Protein AF-C5LAL0-F1 (afdb_monomer_lite)

Secondary structure (DSSP, 8-state):
--TT-TT------HHHHHHH-THHHHHHHHHHHS-SSHHHHHHHHH----SSS--S-TTS----PPPPPPPP----S--------TTSHHHHHHHHHHHHHHHHHHHHHHHHHHHHHHHHHHHHHHHTT--

Structure (mmCIF, N/CA/C/O backbone):
data_AF-C5LAL0-F1
#
_entry.id   AF-C5LAL0-F1
#
loop_
_atom_site.group_PDB
_atom_site.id
_atom_site.type_symbol
_atom_site.label_atom_id
_atom_site.label_alt_id
_atom_site.label_comp_id
_atom_site.label_asym_id
_atom_site.label_entity_id
_atom_site.label_seq_id
_atom_site.pdbx_PDB_ins_code
_atom_site.Cartn_x
_atom_site.Cartn_y
_atom_site.Cartn_z
_atom_site.occupancy
_atom_site.B_iso_or_equiv
_atom_site.auth_seq_id
_atom_site.auth_comp_id
_atom_site.auth_asym_id
_atom_site.auth_atom_id
_atom_site.pdbx_PDB_model_num
ATOM 1 N N . MET A 1 1 ? 4.812 11.790 13.838 1.00 51.34 1 MET A N 1
ATOM 2 C CA . MET A 1 1 ? 5.622 13.010 13.688 1.00 51.34 1 MET A CA 1
ATOM 3 C C . MET A 1 1 ? 5.534 13.708 15.016 1.00 51.34 1 MET A C 1
ATOM 5 O O . MET A 1 1 ? 4.428 14.052 15.413 1.00 51.34 1 MET A O 1
ATOM 9 N N . ARG A 1 2 ? 6.641 13.735 15.757 1.00 48.44 2 ARG A N 1
ATOM 10 C CA . ARG A 1 2 ? 6.711 14.529 16.982 1.00 48.44 2 ARG A CA 1
ATOM 11 C C . ARG A 1 2 ? 6.606 15.995 16.562 1.00 48.44 2 ARG A C 1
ATOM 13 O O . ARG A 1 2 ? 7.101 16.338 15.492 1.00 48.44 2 ARG A O 1
ATOM 20 N N . ALA A 1 3 ? 5.906 16.808 17.342 1.00 56.50 3 ALA A N 1
ATOM 21 C CA . ALA A 1 3 ? 5.796 18.239 17.072 1.00 56.50 3 ALA A CA 1
ATOM 22 C C . ALA A 1 3 ? 7.159 18.954 17.201 1.00 56.50 3 ALA A C 1
ATOM 24 O O . ALA A 1 3 ? 7.311 20.067 16.717 1.00 56.50 3 ALA A O 1
ATOM 25 N N . ASP A 1 4 ? 8.150 18.270 17.782 1.00 73.50 4 ASP A N 1
ATOM 26 C CA . ASP A 1 4 ? 9.368 18.865 18.332 1.00 73.50 4 ASP A CA 1
ATOM 27 C C . ASP A 1 4 ? 10.642 18.583 17.508 1.00 73.50 4 ASP A C 1
ATOM 29 O O . ASP A 1 4 ? 11.747 18.667 18.037 1.00 73.50 4 ASP A O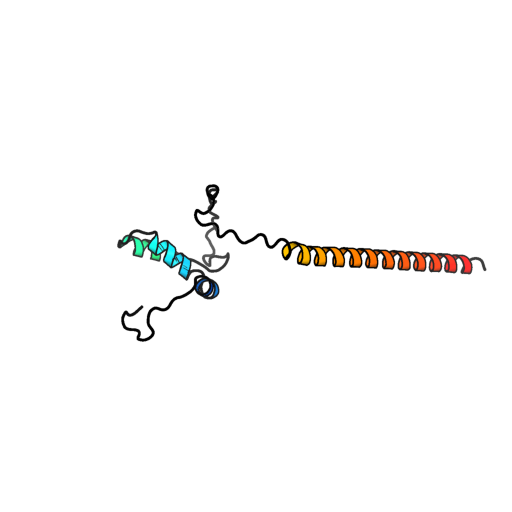 1
ATOM 33 N N . ASP A 1 5 ? 10.527 18.204 16.227 1.00 75.88 5 ASP A N 1
ATOM 34 C CA . ASP A 1 5 ? 11.711 18.003 15.374 1.00 75.88 5 ASP A CA 1
ATOM 35 C C . ASP A 1 5 ? 12.248 19.364 14.870 1.00 75.88 5 ASP A C 1
ATOM 37 O O . ASP A 1 5 ? 11.533 20.063 14.141 1.00 75.88 5 ASP A O 1
ATOM 41 N N . PRO A 1 6 ? 13.506 19.750 15.179 1.00 84.06 6 PRO A N 1
ATOM 42 C CA . PRO A 1 6 ? 14.054 21.071 14.836 1.00 84.06 6 PRO A CA 1
ATOM 43 C C . PRO A 1 6 ? 14.228 21.287 13.323 1.00 84.06 6 PRO A C 1
ATOM 45 O O . PRO A 1 6 ? 14.410 22.410 12.865 1.00 84.06 6 PRO A O 1
ATOM 48 N N . LEU A 1 7 ? 14.161 20.210 12.537 1.00 80.50 7 LEU A N 1
ATOM 49 C CA . LEU A 1 7 ? 14.301 20.199 11.078 1.00 80.50 7 LEU A CA 1
ATOM 50 C C . LEU A 1 7 ? 13.016 20.619 10.336 1.00 80.50 7 LEU A C 1
ATOM 52 O O . LEU A 1 7 ? 13.036 20.773 9.114 1.00 80.50 7 LEU A O 1
ATOM 56 N N . GLY A 1 8 ? 11.902 20.806 11.051 1.00 83.44 8 GLY A N 1
ATOM 57 C CA . GLY A 1 8 ? 10.648 21.301 10.487 1.00 83.44 8 GLY A CA 1
ATOM 58 C C . GLY A 1 8 ? 9.824 20.261 9.716 1.00 83.44 8 GLY A C 1
ATOM 59 O O . GLY A 1 8 ? 10.018 19.046 9.807 1.00 83.44 8 GLY A O 1
ATOM 60 N N . ALA A 1 9 ? 8.827 20.745 8.969 1.00 81.75 9 ALA A N 1
ATOM 61 C CA . ALA A 1 9 ? 7.842 19.896 8.305 1.00 81.75 9 ALA A CA 1
ATOM 62 C C . ALA A 1 9 ? 8.448 19.120 7.122 1.00 81.75 9 ALA A C 1
ATOM 64 O O . ALA A 1 9 ? 8.737 19.673 6.061 1.00 81.75 9 ALA A O 1
ATOM 65 N N . LYS A 1 10 ? 8.582 17.798 7.274 1.00 86.69 10 LYS A N 1
ATOM 66 C CA . LYS A 1 10 ? 9.078 16.919 6.208 1.00 86.69 10 LYS A CA 1
ATOM 67 C C . LYS A 1 10 ? 8.044 16.763 5.088 1.00 86.69 10 LYS A C 1
ATOM 69 O O . LYS A 1 10 ? 7.067 16.025 5.232 1.00 86.69 10 LYS A O 1
ATOM 74 N N . ILE A 1 11 ? 8.298 17.401 3.947 1.00 89.44 11 ILE A N 1
ATOM 75 C CA . ILE A 1 11 ? 7.491 17.247 2.730 1.00 89.44 11 ILE A CA 1
ATOM 76 C C . ILE A 1 11 ? 7.956 15.992 1.987 1.00 89.44 11 ILE A C 1
ATOM 78 O O . ILE A 1 11 ? 9.067 15.938 1.463 1.00 89.44 11 ILE A O 1
ATOM 82 N N . VAL A 1 12 ? 7.103 14.967 1.933 1.00 90.50 12 VAL A N 1
ATOM 83 C CA . VAL A 1 12 ? 7.384 13.730 1.193 1.00 90.50 12 VAL 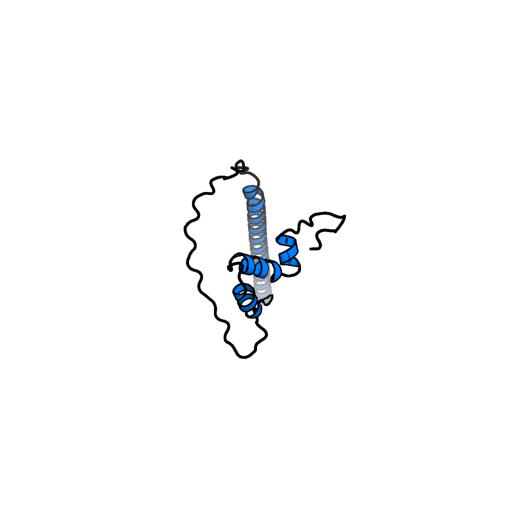A CA 1
ATOM 84 C C . VAL A 1 12 ? 6.513 13.678 -0.055 1.00 90.50 12 VAL A C 1
ATOM 86 O O . VAL A 1 12 ? 5.288 13.738 0.027 1.00 90.50 12 VAL A O 1
ATOM 89 N N . THR A 1 13 ? 7.142 13.555 -1.224 1.00 94.06 13 THR A N 1
ATOM 90 C CA . THR A 1 13 ? 6.418 13.481 -2.497 1.00 94.06 13 THR A CA 1
ATOM 91 C C . THR A 1 13 ? 5.766 12.113 -2.693 1.00 94.06 13 THR A C 1
ATOM 93 O O . THR A 1 13 ? 6.305 11.080 -2.284 1.00 94.06 13 THR A O 1
ATOM 96 N N . ALA A 1 14 ? 4.623 12.088 -3.387 1.00 91.25 14 ALA A N 1
ATOM 97 C CA . ALA A 1 14 ? 3.931 10.843 -3.726 1.00 91.25 14 ALA A CA 1
ATOM 98 C C . ALA A 1 14 ? 4.840 9.876 -4.503 1.00 91.25 14 ALA A C 1
ATOM 100 O O . ALA A 1 14 ? 4.861 8.685 -4.209 1.00 91.25 14 ALA A O 1
ATOM 101 N N . LYS A 1 15 ? 5.664 10.404 -5.422 1.00 94.50 15 LYS A N 1
ATOM 102 C CA . LYS A 1 15 ? 6.667 9.633 -6.171 1.00 94.50 15 LYS A CA 1
ATOM 103 C C . LYS A 1 15 ? 7.615 8.871 -5.242 1.00 94.50 15 LYS A C 1
ATOM 105 O O . LYS A 1 15 ? 7.852 7.687 -5.456 1.00 94.50 15 LYS A O 1
ATOM 110 N N . HIS A 1 16 ? 8.140 9.541 -4.217 1.00 95.00 16 HIS A N 1
ATOM 111 C CA . HIS A 1 16 ? 9.059 8.926 -3.262 1.00 95.00 16 HIS A CA 1
ATOM 112 C C . HIS A 1 16 ? 8.365 7.835 -2.434 1.00 95.00 16 HIS A C 1
ATOM 114 O O . HIS A 1 16 ? 8.885 6.727 -2.322 1.00 95.00 16 HIS A O 1
ATOM 120 N N . LEU A 1 17 ? 7.160 8.108 -1.918 1.00 93.50 17 LEU A N 1
ATOM 121 C CA . LEU A 1 17 ? 6.390 7.115 -1.158 1.00 93.50 17 LEU A CA 1
ATOM 122 C C . LEU A 1 17 ? 6.057 5.878 -1.996 1.00 93.50 17 LEU A C 1
ATOM 124 O O . LEU A 1 17 ? 6.259 4.762 -1.529 1.00 93.50 17 LEU A O 1
ATOM 128 N N . MET A 1 18 ? 5.588 6.071 -3.230 1.00 93.94 18 MET A N 1
ATOM 129 C CA . MET A 1 18 ? 5.234 4.970 -4.127 1.00 93.94 18 MET A CA 1
ATOM 130 C C . MET A 1 18 ? 6.436 4.104 -4.507 1.00 93.94 18 MET A C 1
ATOM 132 O O . MET A 1 18 ? 6.274 2.896 -4.644 1.00 93.94 18 MET A O 1
ATOM 136 N N . PHE A 1 19 ? 7.621 4.702 -4.660 1.00 93.94 19 PHE A N 1
ATOM 137 C CA . PHE A 1 19 ? 8.844 3.967 -4.982 1.00 93.94 19 PHE A CA 1
ATOM 138 C C . PHE A 1 19 ? 9.295 3.057 -3.833 1.00 93.94 19 PHE A C 1
ATOM 140 O O . PHE A 1 19 ? 9.646 1.906 -4.067 1.00 93.94 19 PHE A O 1
ATOM 147 N N . HIS A 1 20 ? 9.271 3.556 -2.594 1.00 93.00 20 HI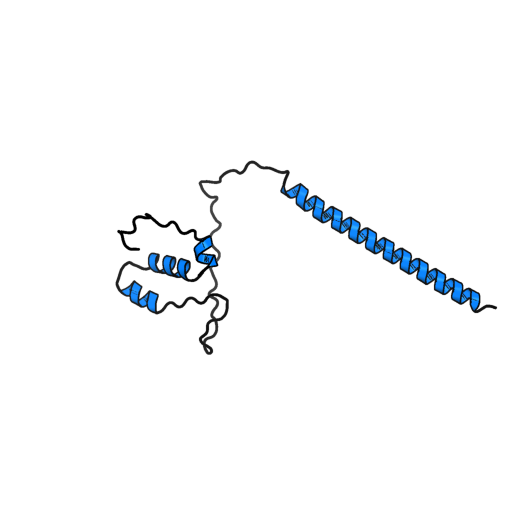S A N 1
ATOM 148 C CA . HIS A 1 20 ? 9.753 2.791 -1.440 1.00 93.00 20 HIS A CA 1
ATOM 149 C C . HIS A 1 20 ? 8.713 1.820 -0.878 1.00 93.00 20 HIS A C 1
ATOM 151 O O . HIS A 1 20 ? 9.039 0.680 -0.561 1.00 93.00 20 HIS A O 1
ATOM 157 N N . ASN A 1 21 ? 7.472 2.274 -0.702 1.00 92.94 21 ASN A N 1
ATOM 158 C CA . ASN A 1 21 ? 6.392 1.444 -0.185 1.00 92.94 21 ASN A CA 1
ATOM 159 C C . ASN A 1 21 ? 5.036 1.946 -0.717 1.00 92.94 21 ASN A C 1
ATOM 161 O O . ASN A 1 21 ? 4.428 2.845 -0.120 1.00 92.94 21 ASN A O 1
ATOM 165 N N . PRO A 1 22 ? 4.511 1.341 -1.797 1.00 91.88 22 PRO A N 1
ATOM 166 C CA . PRO A 1 22 ? 3.258 1.773 -2.411 1.00 91.88 22 PRO A CA 1
ATOM 167 C C . PRO A 1 22 ? 2.018 1.542 -1.532 1.00 91.88 22 PRO A C 1
ATOM 169 O O . PRO A 1 22 ? 0.976 2.146 -1.788 1.00 91.88 22 PRO A O 1
ATOM 172 N N . ALA A 1 23 ? 2.106 0.740 -0.465 1.00 93.44 23 ALA A N 1
ATOM 173 C CA . ALA A 1 23 ? 0.993 0.538 0.463 1.00 93.44 23 ALA A CA 1
ATOM 174 C C . ALA A 1 23 ? 0.762 1.745 1.392 1.00 93.44 23 ALA A C 1
ATOM 176 O O . ALA A 1 23 ? -0.364 1.975 1.837 1.00 93.44 23 ALA A O 1
ATOM 177 N N . LEU A 1 24 ? 1.797 2.546 1.678 1.00 93.06 24 LEU A N 1
ATOM 178 C CA . LEU A 1 24 ? 1.691 3.738 2.532 1.00 93.06 24 LEU A CA 1
ATOM 179 C C . LEU A 1 24 ? 0.691 4.787 2.018 1.00 93.06 24 LEU A C 1
ATOM 181 O O . LEU A 1 24 ? -0.193 5.167 2.794 1.00 93.06 24 LEU A O 1
ATOM 185 N N . PRO A 1 25 ? 0.791 5.278 0.765 1.00 94.44 25 PRO A N 1
ATOM 186 C CA . PRO A 1 25 ? -0.141 6.285 0.264 1.00 94.44 25 PRO A CA 1
ATOM 187 C C . PRO A 1 25 ? -1.585 5.770 0.254 1.00 94.44 25 PRO A C 1
ATOM 189 O O . PRO A 1 25 ? -2.489 6.499 0.650 1.00 94.44 25 PRO A O 1
ATOM 192 N N . LEU A 1 26 ? -1.802 4.498 -0.091 1.00 93.56 26 LEU A N 1
ATOM 193 C CA . LEU A 1 26 ? -3.133 3.885 -0.090 1.00 93.56 26 LEU A CA 1
ATOM 194 C C . LEU A 1 26 ? -3.738 3.811 1.319 1.00 93.56 26 LEU A C 1
ATOM 196 O O . LEU A 1 26 ? -4.873 4.243 1.528 1.00 93.56 26 LEU A O 1
ATOM 200 N N . ASN A 1 27 ? -2.964 3.349 2.305 1.00 94.31 27 ASN A N 1
ATOM 201 C CA . ASN A 1 27 ? -3.392 3.332 3.706 1.00 94.31 27 ASN A CA 1
ATOM 202 C C . ASN A 1 27 ? -3.728 4.736 4.225 1.00 94.31 27 ASN A C 1
ATOM 204 O O . ASN A 1 27 ? -4.705 4.916 4.956 1.00 94.31 27 ASN A O 1
ATOM 208 N N . LEU A 1 28 ? -2.936 5.746 3.848 1.00 93.38 28 LEU A N 1
ATOM 209 C CA . LEU A 1 28 ? -3.188 7.131 4.238 1.00 93.38 28 LEU A CA 1
ATOM 210 C C . LEU A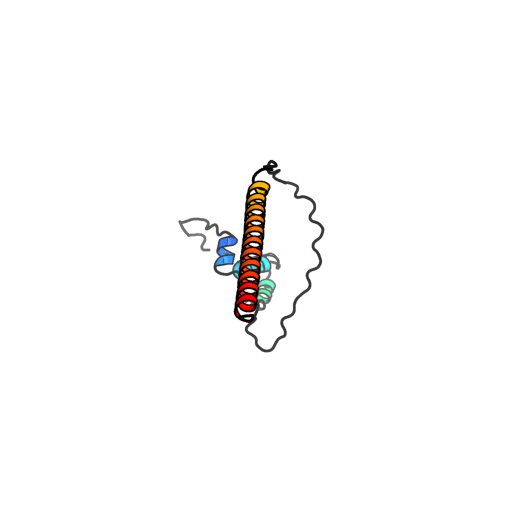 1 28 ? -4.502 7.654 3.646 1.00 93.38 28 LEU A C 1
ATOM 212 O O . LEU A 1 28 ? -5.291 8.245 4.386 1.00 93.38 28 LEU A O 1
ATOM 216 N N . CYS A 1 29 ? -4.743 7.417 2.354 1.00 94.56 29 CYS A N 1
ATOM 217 C CA . CYS A 1 29 ? -5.973 7.812 1.669 1.00 94.56 29 CYS A CA 1
ATOM 218 C C . CYS A 1 29 ? -7.203 7.158 2.305 1.00 94.56 29 CYS A C 1
ATOM 220 O O . CYS A 1 29 ? -8.126 7.866 2.704 1.00 94.56 29 CYS A O 1
ATOM 222 N N . ILE A 1 30 ? -7.192 5.834 2.490 1.00 95.19 30 ILE A N 1
ATOM 223 C CA . ILE A 1 30 ? -8.332 5.101 3.066 1.00 95.19 30 ILE A CA 1
ATOM 224 C C . ILE A 1 30 ? -8.619 5.584 4.490 1.00 95.19 30 ILE A C 1
ATOM 226 O O . ILE A 1 30 ? -9.763 5.866 4.842 1.00 95.19 30 ILE A O 1
ATOM 230 N N . ARG A 1 31 ? -7.578 5.790 5.302 1.00 94.81 31 ARG A N 1
ATOM 231 C CA . ARG A 1 31 ? -7.731 6.324 6.662 1.00 94.81 31 ARG A CA 1
ATOM 232 C C . ARG A 1 31 ? -8.353 7.726 6.696 1.00 94.81 31 ARG A C 1
ATOM 234 O O . ARG A 1 31 ? -8.965 8.070 7.705 1.00 94.81 31 ARG A O 1
ATOM 241 N N . ARG A 1 32 ? -8.168 8.536 5.648 1.00 95.19 32 ARG A N 1
ATOM 242 C CA . ARG A 1 32 ? -8.765 9.878 5.511 1.00 95.19 32 ARG A CA 1
ATOM 243 C C . ARG A 1 32 ? -10.172 9.856 4.912 1.00 95.19 32 ARG A C 1
ATOM 245 O O . ARG A 1 32 ? -10.926 10.779 5.184 1.00 95.19 32 ARG A O 1
ATOM 252 N N . MET A 1 33 ? -10.518 8.827 4.142 1.00 95.62 33 MET A N 1
ATOM 253 C CA . MET A 1 33 ? -11.874 8.612 3.620 1.00 95.62 33 MET A CA 1
ATOM 254 C C . MET A 1 33 ? -12.827 8.046 4.682 1.00 95.62 33 MET A C 1
ATOM 256 O O . MET A 1 33 ? -14.031 8.264 4.608 1.00 95.62 33 MET A O 1
ATOM 260 N N . LEU A 1 34 ? -12.299 7.324 5.674 1.00 94.06 34 LEU A N 1
ATOM 261 C CA . LEU A 1 34 ? -13.086 6.801 6.789 1.00 94.06 34 LEU A CA 1
ATOM 262 C C . LEU A 1 34 ? -13.368 7.878 7.853 1.00 94.06 34 LEU A C 1
ATOM 264 O O . LEU A 1 34 ? -12.496 8.707 8.136 1.00 94.06 34 LEU A O 1
ATOM 268 N N . PRO A 1 35 ? -14.543 7.831 8.512 1.00 95.50 35 PRO A N 1
ATOM 269 C CA . PRO A 1 35 ? -14.903 8.780 9.560 1.00 95.50 35 PRO A CA 1
ATOM 270 C C . PRO A 1 35 ? -13.915 8.711 10.724 1.00 95.50 35 PRO A C 1
ATOM 272 O O . PRO A 1 35 ? -13.367 7.654 11.039 1.00 95.50 35 PRO A O 1
ATOM 275 N N . SER A 1 36 ? -13.686 9.833 11.405 1.00 94.31 36 SER A N 1
ATOM 276 C CA . SER A 1 36 ? -12.691 9.926 12.475 1.00 94.31 36 SER A CA 1
ATOM 277 C C . SER A 1 36 ? -13.146 9.359 13.820 1.00 94.31 36 SER A C 1
ATOM 279 O O . SER A 1 36 ? -12.960 9.988 14.855 1.00 94.31 36 SER A O 1
ATOM 281 N N . THR A 1 37 ? -13.715 8.157 13.804 1.00 96.00 37 THR A N 1
ATOM 282 C CA . THR A 1 37 ? -14.228 7.432 14.972 1.00 96.00 37 THR A CA 1
ATOM 283 C C . THR A 1 37 ? -13.374 6.196 15.277 1.00 96.00 37 THR A C 1
ATOM 285 O O . THR A 1 37 ? -12.420 5.882 14.560 1.00 96.00 37 THR A O 1
ATOM 288 N N . LEU A 1 38 ? -13.710 5.457 16.339 1.00 93.94 38 LEU A N 1
ATOM 289 C CA . LEU A 1 38 ? -13.036 4.197 16.692 1.00 93.94 38 LEU A CA 1
ATOM 290 C C . LEU A 1 38 ? -13.203 3.105 15.622 1.00 93.94 38 LEU A C 1
ATOM 292 O O . LEU A 1 38 ? -12.309 2.276 15.441 1.00 93.94 38 LEU A O 1
ATOM 296 N N . ILE A 1 39 ? -14.301 3.148 14.860 1.00 94.06 39 ILE A N 1
ATOM 297 C CA . ILE A 1 39 ? -14.584 2.218 13.756 1.00 94.06 39 ILE A CA 1
ATOM 298 C C . ILE A 1 39 ? -13.463 2.255 12.715 1.00 94.06 39 ILE A C 1
ATOM 300 O O . ILE A 1 39 ? -13.079 1.213 12.186 1.00 94.06 39 ILE A O 1
ATOM 304 N N . ARG A 1 40 ? -12.867 3.430 12.480 1.00 95.44 40 ARG A N 1
ATOM 305 C CA . ARG A 1 40 ? -11.719 3.583 11.582 1.00 95.44 40 ARG A CA 1
ATOM 306 C C . ARG A 1 40 ? -10.575 2.663 11.970 1.00 95.44 40 ARG A C 1
ATOM 308 O O . ARG A 1 40 ? -10.039 1.987 11.104 1.00 95.44 40 ARG A O 1
ATOM 315 N N . THR A 1 41 ? -10.222 2.598 13.253 1.00 94.12 41 THR A N 1
ATOM 316 C CA . THR A 1 41 ? -9.134 1.735 13.731 1.00 94.12 41 THR A CA 1
ATOM 317 C C . THR A 1 41 ? -9.446 0.270 13.440 1.00 94.12 41 THR A C 1
ATOM 319 O O . THR A 1 41 ? -8.596 -0.442 12.908 1.00 94.12 41 THR A O 1
ATOM 322 N N . VAL A 1 42 ? -10.681 -0.164 13.702 1.00 95.62 42 VAL A N 1
ATOM 323 C CA . VAL A 1 42 ? -11.128 -1.539 13.431 1.00 95.62 42 VAL A CA 1
ATOM 324 C C . VAL A 1 42 ? -11.081 -1.853 11.934 1.00 95.62 42 VAL A C 1
ATOM 326 O O . VAL A 1 42 ? -10.494 -2.858 11.544 1.00 95.62 42 VAL A O 1
ATOM 329 N N . MET A 1 43 ? -11.622 -0.977 11.084 1.00 95.69 43 MET A N 1
ATOM 330 C CA . MET A 1 43 ? -11.606 -1.150 9.627 1.00 95.69 43 MET A CA 1
ATOM 331 C C . MET A 1 43 ? -10.179 -1.162 9.070 1.00 95.69 43 MET A C 1
ATOM 333 O O . MET A 1 43 ? -9.843 -2.029 8.269 1.00 95.69 43 MET A O 1
ATOM 337 N N . THR A 1 44 ? -9.306 -0.267 9.544 1.00 94.31 44 THR A N 1
ATOM 338 C CA . THR A 1 44 ? -7.903 -0.232 9.099 1.00 94.31 44 THR A CA 1
ATOM 339 C C . THR A 1 44 ? -7.115 -1.475 9.503 1.00 94.31 44 THR A C 1
ATOM 341 O O . THR A 1 44 ? -6.241 -1.886 8.753 1.00 94.31 44 THR A O 1
ATOM 344 N N . ARG A 1 45 ? -7.436 -2.122 10.634 1.00 94.06 45 ARG A N 1
ATOM 345 C CA . ARG A 1 45 ? -6.796 -3.389 11.040 1.00 94.06 45 ARG A CA 1
ATOM 346 C C . ARG A 1 45 ? -7.204 -4.578 10.169 1.00 94.06 45 ARG A C 1
ATOM 348 O O . ARG A 1 45 ? -6.490 -5.571 10.142 1.00 94.06 45 ARG A O 1
ATOM 355 N N . ARG A 1 46 ? -8.346 -4.490 9.481 1.00 92.88 46 ARG A N 1
ATOM 356 C CA . ARG A 1 46 ? -8.840 -5.526 8.558 1.00 92.88 46 ARG A CA 1
ATOM 357 C C . ARG A 1 46 ? -8.340 -5.329 7.125 1.00 92.88 46 ARG A C 1
ATOM 359 O O . ARG A 1 46 ? -8.531 -6.211 6.295 1.00 92.88 46 ARG A O 1
ATOM 366 N N . LEU A 1 47 ? -7.733 -4.180 6.829 1.00 92.62 47 LEU A N 1
ATOM 367 C CA . LEU A 1 47 ? -7.203 -3.846 5.516 1.00 92.62 47 LEU A CA 1
ATOM 368 C C . LEU A 1 47 ? -5.759 -4.338 5.390 1.00 92.62 47 LEU A C 1
ATOM 370 O O . LEU A 1 47 ? -4.871 -3.871 6.101 1.00 92.62 47 LEU A O 1
ATOM 374 N N . PHE A 1 48 ? -5.521 -5.218 4.423 1.00 91.25 48 PHE A N 1
ATOM 375 C CA . PHE A 1 48 ? -4.184 -5.658 4.041 1.00 91.25 48 PHE A CA 1
ATOM 376 C C . PHE A 1 48 ? -3.903 -5.228 2.606 1.00 91.25 48 PHE A C 1
ATOM 378 O O . PHE A 1 48 ? -4.701 -5.479 1.705 1.00 91.25 48 PHE A O 1
ATOM 385 N N . ILE A 1 49 ? -2.767 -4.565 2.400 1.00 91.88 49 ILE A N 1
ATOM 386 C CA . ILE A 1 49 ? -2.314 -4.110 1.087 1.00 91.88 49 ILE A CA 1
ATOM 387 C C . ILE A 1 49 ? -0.971 -4.771 0.823 1.00 91.88 49 ILE A C 1
ATOM 389 O O . ILE A 1 49 ? -0.009 -4.536 1.556 1.00 91.88 49 ILE A O 1
ATOM 393 N N . TYR A 1 50 ? -0.914 -5.579 -0.228 1.00 89.25 50 TYR A N 1
ATOM 394 C CA . TYR A 1 50 ? 0.304 -6.251 -0.655 1.00 89.25 50 TYR A CA 1
ATOM 395 C C . TYR A 1 50 ? 0.878 -5.543 -1.884 1.00 89.25 50 TYR A C 1
ATOM 397 O O . TYR A 1 50 ? 0.117 -5.166 -2.778 1.00 89.25 50 TYR A O 1
ATOM 405 N N . PRO A 1 51 ? 2.201 -5.319 -1.943 1.00 86.25 51 PRO A N 1
ATOM 406 C CA . PRO A 1 51 ? 2.834 -4.872 -3.171 1.00 86.25 51 PRO A CA 1
ATOM 407 C C . PRO A 1 51 ? 2.818 -6.010 -4.200 1.00 86.25 51 PRO A C 1
ATOM 409 O O . PRO A 1 51 ? 3.145 -7.151 -3.883 1.00 86.25 51 PRO A O 1
ATOM 412 N N . GLY A 1 52 ? 2.475 -5.687 -5.446 1.00 85.06 52 GLY A N 1
ATOM 413 C CA . GLY A 1 52 ? 2.403 -6.662 -6.534 1.00 85.06 52 GLY A CA 1
ATOM 414 C C . GLY A 1 52 ? 1.019 -7.289 -6.705 1.00 85.06 52 GLY A C 1
ATOM 415 O O . GLY A 1 52 ? 0.029 -6.818 -6.153 1.00 85.06 52 GLY A O 1
ATOM 416 N N . ALA A 1 53 ? 0.949 -8.323 -7.544 1.00 82.56 53 ALA A N 1
ATOM 417 C CA . ALA A 1 53 ? -0.316 -8.928 -7.959 1.00 82.56 53 ALA A CA 1
ATOM 418 C C . ALA A 1 53 ? -0.779 -10.082 -7.057 1.00 82.56 53 ALA A C 1
ATOM 420 O O . ALA A 1 53 ? -1.956 -10.417 -7.078 1.00 82.56 53 ALA A O 1
ATOM 421 N N . ILE A 1 54 ? 0.117 -10.689 -6.276 1.00 82.75 54 ILE A N 1
ATOM 422 C CA . ILE A 1 54 ? -0.160 -11.922 -5.530 1.00 82.75 54 ILE A CA 1
ATOM 423 C C . ILE A 1 54 ? -0.333 -11.593 -4.048 1.00 82.75 54 ILE A C 1
ATOM 425 O O . ILE A 1 54 ? 0.539 -10.977 -3.435 1.00 82.75 54 ILE A O 1
ATOM 429 N N . HIS A 1 55 ? -1.446 -12.030 -3.459 1.00 84.06 55 HIS A N 1
ATOM 430 C CA . HIS A 1 55 ? -1.620 -12.016 -2.011 1.00 84.06 55 HIS A CA 1
ATOM 431 C C . HIS A 1 55 ? -1.086 -13.328 -1.393 1.00 84.06 55 HIS A C 1
ATOM 433 O O . HIS A 1 55 ? -1.250 -14.396 -1.981 1.00 84.06 55 HIS A O 1
ATOM 439 N N . PRO A 1 56 ? -0.476 -13.305 -0.196 1.00 82.12 56 PRO A N 1
ATOM 440 C CA . PRO A 1 56 ? 0.191 -14.475 0.389 1.00 82.12 56 PRO A CA 1
ATOM 441 C C . PRO A 1 56 ? -0.759 -15.514 1.004 1.00 82.12 56 PRO A C 1
ATOM 443 O O . PRO A 1 56 ? -0.311 -16.568 1.443 1.00 82.12 56 PRO A O 1
ATOM 446 N N . HIS A 1 57 ? -2.063 -15.241 1.076 1.00 80.00 57 HIS A N 1
ATOM 447 C CA . HIS A 1 57 ? -3.028 -16.217 1.572 1.00 80.00 57 HIS A CA 1
ATOM 448 C C . HIS A 1 57 ? -3.405 -17.189 0.446 1.00 80.00 57 HIS A C 1
ATOM 450 O O . HIS A 1 57 ? -4.078 -16.820 -0.511 1.00 80.00 57 HIS A O 1
ATOM 456 N N . TRP A 1 58 ? -2.935 -18.432 0.551 1.00 59.97 58 TRP A N 1
ATOM 457 C CA . TRP A 1 58 ? -2.896 -19.397 -0.556 1.00 59.97 58 TRP A CA 1
ATOM 458 C C . TRP A 1 58 ? -4.267 -19.981 -0.976 1.00 59.97 58 TRP A C 1
ATOM 460 O O . TRP A 1 58 ? -4.349 -20.744 -1.929 1.00 59.97 58 TRP A O 1
ATOM 470 N N . ASN A 1 59 ? -5.381 -19.610 -0.336 1.00 73.50 59 ASN A N 1
ATOM 471 C CA . ASN A 1 59 ? -6.659 -20.323 -0.503 1.00 73.50 59 ASN A CA 1
ATOM 472 C C . ASN A 1 59 ? -7.875 -19.424 -0.803 1.00 73.50 59 ASN A C 1
ATOM 474 O O . ASN A 1 59 ? -9.006 -19.896 -0.725 1.00 73.50 59 ASN A O 1
ATOM 478 N N . ILE A 1 60 ? -7.678 -18.144 -1.139 1.00 78.75 60 ILE A N 1
ATOM 479 C CA . ILE A 1 60 ? -8.778 -17.237 -1.519 1.00 78.75 60 ILE A CA 1
ATOM 480 C C . ILE A 1 60 ? -8.576 -16.825 -2.980 1.00 78.75 60 ILE A C 1
ATOM 482 O O . ILE A 1 60 ? -7.465 -16.440 -3.339 1.00 78.75 60 ILE A O 1
ATOM 486 N N . PRO A 1 61 ? -9.600 -16.917 -3.845 1.00 82.44 61 PRO A N 1
ATOM 487 C CA . PRO A 1 61 ? -9.483 -16.432 -5.212 1.00 82.44 61 PRO A CA 1
ATOM 488 C C . PRO A 1 61 ? -9.325 -14.908 -5.216 1.00 82.44 61 PRO A C 1
ATOM 490 O O . PRO A 1 61 ? -10.066 -14.189 -4.542 1.00 82.44 61 PRO A O 1
ATOM 493 N N . GLN A 1 62 ? -8.383 -14.405 -6.013 1.00 83.75 62 GLN A N 1
ATOM 494 C CA . GLN A 1 62 ? -8.219 -12.970 -6.207 1.00 83.75 62 GLN A CA 1
ATOM 495 C C . GLN A 1 62 ? -9.449 -12.403 -6.925 1.00 83.75 62 GLN A C 1
ATOM 497 O O . GLN A 1 62 ? -9.691 -12.690 -8.097 1.00 83.75 62 GLN A O 1
ATOM 502 N N . VAL A 1 63 ? -10.225 -11.577 -6.223 1.00 84.56 63 VAL A N 1
ATOM 503 C CA . VAL A 1 63 ? -11.404 -10.914 -6.791 1.00 84.56 63 VAL A CA 1
ATOM 504 C C . VAL A 1 63 ? -10.990 -9.594 -7.434 1.00 84.56 63 VAL A C 1
ATOM 506 O O . VAL A 1 63 ? -10.471 -8.698 -6.766 1.00 84.56 63 VAL A O 1
ATOM 509 N N . VAL A 1 64 ? -11.254 -9.455 -8.733 1.00 84.81 64 VAL A N 1
ATOM 510 C CA . VAL A 1 64 ? -11.122 -8.181 -9.448 1.00 84.81 64 VAL A CA 1
ATOM 511 C C . VAL A 1 64 ? -12.449 -7.440 -9.348 1.00 84.81 64 VAL A C 1
ATOM 513 O O . VAL A 1 64 ? -13.460 -7.887 -9.882 1.00 84.81 64 VAL A O 1
ATOM 516 N N . VAL A 1 65 ? -12.451 -6.300 -8.659 1.00 85.44 65 VAL A N 1
ATOM 517 C CA . VAL A 1 65 ? -13.636 -5.441 -8.576 1.00 85.44 65 VAL A CA 1
ATOM 518 C C . VAL A 1 65 ? -13.699 -4.574 -9.838 1.00 85.44 65 VAL A C 1
ATOM 520 O O . VAL A 1 65 ? -12.784 -3.769 -10.049 1.00 85.44 65 VAL A O 1
ATOM 523 N N . PRO A 1 66 ? -14.738 -4.706 -10.688 1.00 90.19 66 PRO A N 1
ATOM 524 C CA . PRO A 1 66 ? -14.886 -3.849 -11.853 1.00 90.19 66 PRO A CA 1
ATOM 525 C C . PRO A 1 66 ? -15.071 -2.405 -11.391 1.00 90.19 66 PRO A C 1
ATOM 527 O O . PRO A 1 66 ? -15.913 -2.098 -10.545 1.00 90.19 66 PRO A O 1
ATOM 530 N N . ARG A 1 67 ? -14.261 -1.502 -11.942 1.00 87.00 67 ARG A N 1
ATOM 531 C CA . ARG A 1 67 ? -14.424 -0.072 -11.703 1.00 87.00 67 ARG A CA 1
ATOM 532 C C . ARG A 1 67 ? -15.477 0.460 -12.684 1.00 87.00 67 ARG A C 1
ATOM 534 O O . ARG A 1 67 ? -15.310 0.235 -13.882 1.00 87.00 67 ARG A O 1
ATOM 541 N N . PRO A 1 68 ? -16.520 1.176 -12.227 1.00 87.31 68 PRO A N 1
ATOM 542 C CA . PRO A 1 68 ? -17.419 1.872 -13.141 1.00 87.31 68 PRO A CA 1
ATOM 543 C C . PRO A 1 68 ? -16.631 2.915 -13.941 1.00 87.31 68 PRO A C 1
ATOM 545 O O . PRO A 1 68 ? -15.695 3.520 -13.409 1.00 87.31 68 PRO A O 1
ATOM 548 N N . ASN A 1 69 ? -16.990 3.123 -15.212 1.00 85.88 69 ASN A N 1
ATOM 549 C CA . ASN A 1 69 ? -16.327 4.136 -16.029 1.00 85.88 69 ASN A CA 1
ATOM 550 C C . ASN A 1 69 ? -16.408 5.490 -15.312 1.00 85.88 69 ASN A C 1
ATOM 552 O O . ASN A 1 69 ? -17.506 5.893 -14.912 1.00 85.88 69 ASN A O 1
ATOM 556 N N . PRO A 1 70 ? -15.270 6.178 -15.104 1.00 82.00 70 PRO A N 1
ATOM 557 C CA . PRO A 1 70 ? -15.312 7.513 -14.543 1.00 82.00 70 PRO A CA 1
ATOM 558 C C . PRO A 1 70 ? -16.149 8.406 -15.469 1.00 82.00 70 PRO A C 1
ATOM 560 O O . PRO A 1 70 ? -16.127 8.202 -16.689 1.00 82.00 70 PRO A O 1
ATOM 563 N N . PRO A 1 71 ? -16.889 9.382 -14.917 1.00 82.44 71 PRO A N 1
ATOM 564 C CA . PRO A 1 71 ? -17.570 10.362 -15.748 1.00 82.44 71 PRO A CA 1
ATOM 565 C C . PRO A 1 71 ? -16.549 11.036 -16.680 1.00 82.44 71 PRO A C 1
ATOM 567 O O . PRO A 1 71 ? -15.380 11.170 -16.290 1.00 82.44 71 PRO A O 1
ATOM 570 N N . PRO A 1 72 ? -16.954 11.443 -17.899 1.00 82.38 72 PRO A N 1
ATOM 571 C CA . PRO A 1 72 ? -16.081 12.216 -18.770 1.00 82.38 72 PRO A CA 1
ATOM 572 C C . PRO A 1 72 ? -15.594 13.424 -17.974 1.00 82.38 72 PRO A C 1
ATOM 574 O O . PRO A 1 72 ? -16.392 14.167 -17.401 1.00 82.38 72 PRO A O 1
ATOM 577 N N . VAL A 1 73 ? -14.275 13.543 -17.849 1.00 75.31 73 VAL A N 1
ATOM 578 C CA . VAL A 1 73 ? -13.644 14.621 -17.095 1.00 75.31 73 VAL A CA 1
ATOM 579 C C . VAL A 1 73 ? -14.075 15.920 -17.770 1.00 75.31 73 VAL A C 1
ATOM 581 O O . VAL A 1 73 ? -13.712 16.149 -18.919 1.00 75.31 73 VAL A O 1
ATOM 584 N N . SER A 1 74 ? -14.888 16.736 -17.097 1.00 74.38 74 SER A N 1
ATOM 585 C CA . SER A 1 74 ? -15.126 18.111 -17.534 1.00 74.38 74 SER A CA 1
ATOM 586 C C . SER A 1 74 ? -13.772 18.806 -17.595 1.00 74.38 74 SER A C 1
ATOM 588 O O . SER A 1 74 ? -13.008 18.678 -16.629 1.00 74.38 74 SER A O 1
ATOM 590 N N . ASP A 1 75 ? -13.473 19.495 -18.696 1.00 72.81 75 ASP A N 1
ATOM 591 C CA . ASP A 1 75 ? -12.186 20.161 -18.896 1.00 72.81 75 ASP A CA 1
ATOM 592 C C . ASP A 1 75 ? -11.759 20.903 -17.620 1.00 72.81 75 ASP A C 1
ATOM 594 O O . ASP A 1 75 ? -12.572 21.612 -17.011 1.00 72.81 75 ASP A O 1
ATOM 598 N N . PRO A 1 76 ? -10.521 20.702 -17.133 1.00 69.50 76 PRO A N 1
ATOM 599 C CA . PRO A 1 76 ? -10.096 21.318 -15.890 1.00 69.50 76 PRO A CA 1
ATOM 600 C C . PRO A 1 76 ? -10.209 22.841 -16.015 1.00 69.50 76 PRO A C 1
ATOM 602 O O . PRO A 1 76 ? -9.651 23.439 -16.935 1.00 69.50 76 PRO A O 1
ATOM 605 N N . VAL A 1 77 ? -10.880 23.466 -15.038 1.00 66.19 77 VAL A N 1
ATOM 606 C CA . VAL A 1 77 ? -11.072 24.930 -14.928 1.00 66.19 77 VAL A CA 1
ATOM 607 C C . VAL A 1 77 ? -9.749 25.698 -15.067 1.00 66.19 77 VAL A C 1
ATOM 609 O O . VAL A 1 77 ? -9.727 26.825 -15.549 1.00 66.19 77 VAL A O 1
ATOM 612 N N . PHE A 1 78 ? -8.629 25.063 -14.714 1.00 62.09 78 PHE A N 1
ATOM 613 C CA . PHE A 1 78 ? -7.285 25.559 -14.980 1.00 62.09 78 PHE A CA 1
ATOM 614 C C . PHE A 1 78 ? -6.566 24.646 -15.969 1.00 62.09 78 PHE A C 1
ATOM 616 O O . PHE A 1 78 ? -5.770 23.782 -15.595 1.00 62.09 78 PHE A O 1
ATOM 623 N N . THR A 1 79 ? -6.826 24.857 -17.254 1.00 63.66 79 THR A N 1
ATOM 624 C CA . THR A 1 79 ? -5.955 24.332 -18.301 1.00 63.66 79 THR A CA 1
ATOM 625 C C . THR A 1 79 ? -4.800 25.314 -18.457 1.00 63.66 79 THR A C 1
ATOM 627 O O . THR A 1 79 ? -4.980 26.427 -18.941 1.00 63.66 79 THR A O 1
ATOM 630 N N . VAL A 1 80 ? -3.594 24.931 -18.026 1.00 67.06 80 VAL A N 1
ATOM 631 C CA . VAL A 1 80 ? -2.382 25.622 -18.484 1.00 67.06 80 VAL A CA 1
ATOM 632 C C . VAL A 1 80 ? -2.292 25.329 -19.974 1.00 67.06 80 VAL A C 1
ATOM 634 O O . VAL A 1 80 ? -1.863 24.238 -20.359 1.00 67.06 80 VAL A O 1
ATOM 637 N N . THR A 1 81 ? -2.742 26.268 -20.805 1.00 67.31 81 THR A N 1
ATOM 638 C CA . THR A 1 81 ? -2.554 26.225 -22.254 1.00 67.31 81 THR A CA 1
ATOM 639 C C . THR A 1 81 ? -1.055 26.189 -22.501 1.00 67.31 81 THR A C 1
ATOM 641 O O . THR A 1 81 ? -0.373 27.213 -22.470 1.00 67.31 81 THR A O 1
ATOM 644 N N . ARG A 1 82 ? -0.494 24.988 -22.659 1.00 60.84 82 ARG A N 1
ATOM 645 C CA . ARG A 1 82 ? 0.886 24.864 -23.112 1.00 60.84 82 ARG A CA 1
ATOM 646 C C . ARG A 1 82 ? 0.895 25.449 -24.521 1.00 60.84 82 ARG A C 1
ATOM 648 O O . ARG A 1 82 ? 0.078 25.002 -25.326 1.00 60.84 82 ARG A O 1
ATOM 655 N N . PRO A 1 83 ? 1.747 26.444 -24.823 1.00 58.56 83 PRO A N 1
ATOM 656 C CA . PRO A 1 83 ? 1.847 26.932 -26.185 1.00 58.56 83 PRO A CA 1
ATOM 657 C C . PRO A 1 83 ? 2.145 25.736 -27.088 1.00 58.56 83 PRO A C 1
ATOM 659 O O . PRO A 1 83 ? 2.955 24.870 -26.738 1.00 58.56 83 PRO A O 1
ATOM 662 N N . LEU A 1 84 ? 1.413 25.668 -28.196 1.00 57.03 84 LEU A N 1
ATOM 663 C CA . LEU A 1 84 ? 1.478 24.619 -29.202 1.00 57.03 84 LEU A CA 1
ATOM 664 C C . LEU A 1 84 ? 2.883 24.633 -29.837 1.00 57.03 84 LEU A C 1
ATOM 666 O O . LEU A 1 84 ? 3.114 25.219 -30.888 1.00 57.03 84 LEU A O 1
ATOM 670 N N . ASN A 1 85 ? 3.876 24.049 -29.165 1.00 54.53 85 ASN A N 1
ATOM 671 C CA . ASN A 1 85 ? 5.197 23.834 -29.747 1.00 54.53 85 ASN A CA 1
ATOM 672 C C . ASN A 1 85 ? 5.116 22.613 -30.674 1.00 54.53 85 ASN A C 1
ATOM 674 O O . ASN A 1 85 ? 5.601 21.525 -30.344 1.00 54.53 85 ASN A O 1
ATOM 678 N N . ASP A 1 86 ? 4.534 22.822 -31.856 1.00 50.28 86 ASP A N 1
ATOM 679 C CA . ASP A 1 86 ? 4.354 21.857 -32.955 1.00 50.28 86 ASP A CA 1
ATOM 680 C C . ASP A 1 86 ? 5.661 21.358 -33.611 1.00 50.28 86 ASP A C 1
ATOM 682 O O . ASP A 1 86 ? 5.682 20.823 -34.721 1.00 50.28 86 ASP A O 1
ATOM 686 N N . THR A 1 87 ? 6.801 21.459 -32.933 1.00 54.88 87 THR A N 1
ATOM 687 C CA . THR A 1 87 ? 8.108 21.086 -33.496 1.00 54.88 87 THR A CA 1
ATOM 688 C C . THR A 1 87 ? 8.804 19.927 -32.791 1.00 54.88 87 THR A C 1
ATOM 690 O O . THR A 1 87 ? 9.726 19.353 -33.365 1.00 54.88 87 THR A O 1
ATOM 693 N N . SER A 1 88 ? 8.367 19.489 -31.605 1.00 51.25 88 SER A N 1
ATOM 694 C CA . SER A 1 88 ? 9.093 18.430 -30.871 1.00 51.25 88 SER A CA 1
ATOM 695 C C . SER A 1 88 ? 8.590 16.999 -31.127 1.00 51.25 88 SER A C 1
ATOM 697 O O . SER A 1 88 ? 9.406 16.075 -31.199 1.00 51.25 88 SER A O 1
ATOM 699 N N . ALA A 1 89 ? 7.284 16.797 -31.346 1.00 50.12 89 ALA A N 1
ATOM 700 C CA . ALA A 1 89 ? 6.724 15.479 -31.676 1.00 50.12 89 ALA A CA 1
ATOM 701 C C . ALA A 1 89 ? 7.093 15.049 -33.110 1.00 50.12 89 ALA A C 1
ATOM 703 O O . ALA A 1 89 ? 7.558 13.932 -33.343 1.00 50.12 89 ALA A O 1
ATOM 704 N N . SER A 1 90 ? 7.028 15.986 -34.061 1.00 51.56 90 SER A N 1
ATOM 705 C CA . SER A 1 90 ? 7.283 15.698 -35.474 1.00 51.56 90 SER A CA 1
ATOM 706 C C . SER A 1 90 ? 8.757 15.419 -35.799 1.00 51.56 90 SER A C 1
ATOM 708 O O . SER A 1 90 ? 9.035 14.783 -36.811 1.00 51.56 90 SER A O 1
ATOM 710 N N . VAL A 1 91 ? 9.724 15.845 -34.976 1.00 53.09 91 VAL A N 1
ATOM 711 C CA . VAL A 1 91 ? 11.158 15.558 -35.206 1.00 53.09 91 VAL A CA 1
ATOM 712 C C . VAL A 1 91 ? 11.543 14.163 -34.707 1.00 53.09 91 VAL A C 1
ATOM 714 O O . VAL A 1 91 ? 12.319 13.463 -35.364 1.00 53.09 91 VAL A O 1
ATOM 717 N N . ARG A 1 92 ? 10.987 13.718 -33.572 1.00 52.66 92 ARG A N 1
ATOM 718 C CA . ARG A 1 92 ? 11.244 12.368 -33.039 1.00 52.66 92 ARG A CA 1
ATOM 719 C C . ARG A 1 92 ? 10.578 11.285 -33.887 1.00 52.66 92 ARG A C 1
ATOM 721 O O . ARG A 1 92 ? 11.209 10.269 -34.171 1.00 52.66 92 ARG A O 1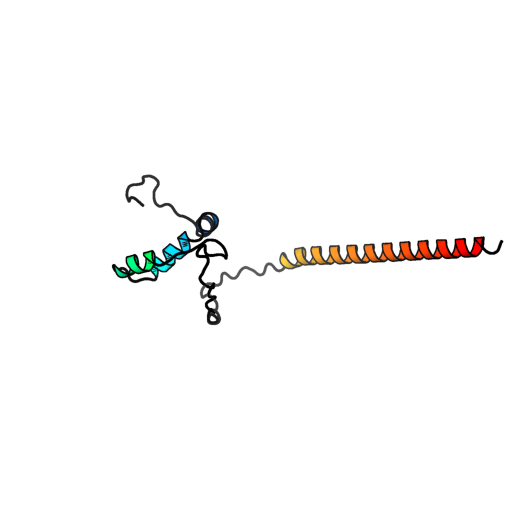
ATOM 728 N N . GLU A 1 93 ? 9.363 11.536 -34.363 1.00 52.41 93 GLU A N 1
ATOM 729 C CA . GLU A 1 93 ? 8.603 10.576 -35.168 1.00 52.41 93 GLU A CA 1
ATOM 730 C C . GLU A 1 93 ? 9.109 10.490 -36.623 1.00 52.41 93 GLU A C 1
ATOM 732 O O . GLU A 1 93 ? 9.225 9.394 -37.182 1.00 52.41 93 GLU A O 1
ATOM 737 N N . ARG A 1 94 ? 9.575 11.611 -37.203 1.00 51.59 94 ARG A N 1
ATOM 738 C CA . ARG A 1 94 ? 10.274 11.615 -38.507 1.00 51.59 94 ARG A CA 1
ATOM 739 C C . ARG A 1 94 ? 11.632 10.899 -38.466 1.00 51.59 94 ARG A C 1
ATOM 741 O O . ARG A 1 94 ? 12.014 10.254 -39.443 1.00 51.59 94 ARG A O 1
ATOM 748 N N . ARG A 1 95 ? 12.360 10.938 -37.339 1.00 53.44 95 ARG A N 1
ATOM 749 C CA . ARG A 1 95 ? 13.623 10.183 -37.178 1.00 53.44 95 ARG A CA 1
ATOM 750 C C . ARG A 1 95 ? 13.408 8.668 -37.084 1.00 53.44 95 ARG A C 1
ATOM 752 O O . ARG A 1 95 ? 14.225 7.923 -37.626 1.00 53.44 95 ARG A O 1
ATOM 759 N N . ALA A 1 96 ? 12.325 8.216 -36.450 1.00 54.62 96 ALA A N 1
ATOM 760 C CA . ALA A 1 96 ? 12.010 6.790 -36.303 1.00 54.62 96 ALA A CA 1
ATOM 761 C C . ALA A 1 96 ? 11.505 6.147 -37.611 1.00 54.62 96 ALA A C 1
ATOM 763 O O . ALA A 1 96 ? 11.846 5.007 -37.931 1.00 54.62 96 ALA A O 1
ATOM 764 N N . THR A 1 97 ? 10.736 6.887 -38.411 1.00 56.94 97 THR A N 1
ATOM 765 C CA . THR A 1 97 ? 10.210 6.404 -39.702 1.00 56.94 97 THR A CA 1
ATOM 766 C C . THR A 1 97 ? 11.269 6.407 -40.811 1.00 56.94 97 THR A C 1
ATOM 768 O O . THR A 1 97 ? 11.350 5.455 -41.593 1.00 56.94 97 THR A O 1
ATOM 771 N N . GLY A 1 98 ? 12.153 7.411 -40.844 1.00 58.62 98 GLY A N 1
ATOM 772 C CA . GLY A 1 98 ? 13.251 7.486 -41.818 1.00 58.62 98 GLY A CA 1
ATOM 773 C C . GLY A 1 98 ? 14.340 6.417 -41.634 1.00 58.62 98 GLY A C 1
ATOM 774 O O . GLY A 1 98 ? 14.936 5.954 -42.605 1.00 58.62 98 GLY A O 1
ATOM 775 N N . THR A 1 99 ? 14.594 5.981 -40.398 1.00 60.75 99 THR A N 1
ATOM 776 C CA . THR A 1 99 ? 15.541 4.882 -40.122 1.00 60.75 99 THR A CA 1
ATOM 777 C C . THR A 1 99 ? 14.946 3.519 -40.463 1.00 60.75 99 THR A C 1
ATOM 779 O O . THR A 1 99 ? 15.631 2.686 -41.058 1.00 60.75 99 THR A O 1
ATOM 782 N N . ARG A 1 100 ? 13.657 3.300 -40.169 1.00 63.72 100 ARG A N 1
ATOM 783 C CA . ARG A 1 100 ? 12.956 2.046 -40.484 1.00 63.72 100 ARG A CA 1
ATOM 784 C C . ARG A 1 100 ? 12.840 1.795 -41.991 1.00 63.72 100 ARG A C 1
ATOM 786 O O . ARG A 1 100 ? 13.062 0.674 -42.436 1.00 63.72 100 ARG A O 1
ATOM 793 N N . THR A 1 101 ? 12.553 2.828 -42.780 1.00 68.88 101 THR A N 1
ATOM 794 C CA . THR A 1 101 ? 12.467 2.720 -44.250 1.00 68.88 101 THR A CA 1
ATOM 795 C C . THR A 1 101 ? 13.826 2.429 -44.890 1.00 68.88 101 THR A C 1
ATOM 797 O O . THR A 1 101 ? 13.920 1.526 -45.720 1.00 68.88 101 THR A O 1
ATOM 800 N N . LYS A 1 102 ? 14.905 3.087 -44.438 1.00 75.94 102 LYS A N 1
ATOM 801 C CA . LYS A 1 102 ? 16.277 2.784 -44.893 1.00 75.94 102 LYS A CA 1
ATOM 802 C C . LYS A 1 102 ? 16.713 1.353 -44.563 1.00 75.94 102 LYS A C 1
ATOM 804 O O . LYS A 1 102 ? 17.332 0.704 -45.402 1.00 75.94 102 LYS A O 1
ATOM 809 N N . LEU A 1 103 ? 16.377 0.848 -43.374 1.00 75.31 103 LEU A N 1
ATOM 810 C CA . LEU A 1 103 ? 16.686 -0.532 -42.977 1.00 75.31 103 LEU A CA 1
ATOM 811 C C . LEU A 1 103 ? 15.945 -1.567 -43.833 1.00 75.31 103 LEU A C 1
ATOM 813 O O . LEU A 1 103 ? 16.557 -2.538 -44.274 1.00 75.31 103 LEU A O 1
ATOM 817 N N . LEU A 1 104 ? 14.659 -1.343 -44.112 1.00 78.06 104 LEU A N 1
ATOM 818 C CA . LEU A 1 104 ? 13.864 -2.228 -44.969 1.00 78.06 104 LEU A CA 1
ATOM 819 C C . LEU A 1 104 ? 14.392 -2.244 -46.409 1.00 78.06 104 LEU A C 1
ATOM 821 O O . LEU A 1 104 ? 14.603 -3.315 -46.977 1.00 78.06 104 LEU A O 1
ATOM 825 N N . GLN A 1 105 ? 14.712 -1.073 -46.961 1.00 81.44 105 GLN A N 1
ATOM 826 C CA . GLN A 1 105 ? 15.263 -0.960 -48.312 1.00 81.44 105 GLN A CA 1
ATOM 827 C C . GLN A 1 105 ? 16.656 -1.611 -48.426 1.00 81.44 105 GLN A C 1
ATOM 829 O O . GLN A 1 105 ? 16.962 -2.275 -49.421 1.00 81.44 105 GLN A O 1
ATOM 834 N N . ALA A 1 106 ? 17.493 -1.488 -47.389 1.00 81.06 106 ALA A N 1
ATOM 835 C CA . ALA A 1 106 ? 18.786 -2.168 -47.319 1.00 81.06 106 ALA A CA 1
ATOM 836 C C . ALA A 1 106 ? 18.637 -3.699 -47.222 1.00 81.06 106 ALA A C 1
ATOM 838 O O . ALA A 1 106 ? 19.367 -4.434 -47.893 1.00 81.06 106 ALA A O 1
ATOM 839 N N . ALA A 1 107 ? 17.675 -4.193 -46.435 1.00 83.38 107 ALA A N 1
ATOM 840 C CA . ALA A 1 107 ? 17.387 -5.622 -46.319 1.00 83.38 107 ALA A CA 1
ATOM 841 C C . ALA A 1 107 ? 16.918 -6.221 -47.657 1.00 83.38 107 ALA A C 1
ATOM 843 O O . ALA A 1 107 ? 17.370 -7.298 -48.056 1.00 83.38 107 ALA A O 1
ATOM 844 N N . GLU A 1 108 ? 16.074 -5.497 -48.389 1.00 86.88 108 GLU A N 1
ATOM 845 C CA . GLU A 1 108 ? 15.541 -5.941 -49.677 1.00 86.88 108 GLU A CA 1
ATOM 846 C C . GLU A 1 108 ? 16.604 -5.932 -50.790 1.00 86.88 108 GLU A C 1
ATOM 848 O O . GLU A 1 108 ? 16.696 -6.877 -51.578 1.00 86.88 108 GLU A O 1
ATOM 853 N N . SER A 1 109 ? 17.494 -4.934 -50.794 1.00 87.38 109 SER A N 1
ATOM 854 C CA . SER A 1 109 ? 18.663 -4.896 -51.686 1.00 87.38 109 SER A CA 1
ATOM 855 C C . SER A 1 109 ? 19.611 -6.080 -51.446 1.00 87.38 109 SER A C 1
ATOM 857 O O . SER A 1 109 ? 20.040 -6.751 -52.391 1.00 87.38 109 SER A O 1
ATOM 859 N N . ASN A 1 110 ? 19.883 -6.411 -50.180 1.00 85.44 110 ASN A N 1
ATOM 860 C CA . ASN A 1 110 ? 20.727 -7.554 -49.823 1.00 85.44 110 ASN A CA 1
ATOM 861 C C . ASN A 1 110 ? 20.098 -8.896 -50.223 1.00 85.44 110 ASN A C 1
ATOM 863 O O . ASN A 1 110 ? 20.806 -9.790 -50.694 1.00 85.44 110 ASN A O 1
ATOM 867 N N . ARG A 1 111 ? 18.774 -9.031 -50.094 1.00 85.12 111 ARG A N 1
ATOM 868 C CA . ARG A 1 111 ? 18.043 -10.219 -50.546 1.00 85.12 111 ARG A CA 1
ATOM 869 C C . ARG A 1 111 ? 18.144 -10.401 -52.063 1.00 85.12 111 ARG A C 1
ATOM 871 O O . ARG A 1 111 ? 18.518 -11.485 -52.506 1.00 85.12 111 ARG A O 1
ATOM 878 N N . ARG A 1 112 ? 17.941 -9.337 -52.849 1.00 84.19 112 ARG A N 1
ATOM 879 C CA . ARG A 1 112 ? 18.095 -9.378 -54.318 1.00 84.19 112 ARG A CA 1
ATOM 880 C C . ARG A 1 112 ? 19.517 -9.742 -54.750 1.00 84.19 112 ARG A C 1
ATOM 882 O O . ARG A 1 112 ? 19.689 -10.549 -55.660 1.00 84.19 112 ARG A O 1
ATOM 889 N N . LYS A 1 113 ? 20.545 -9.209 -54.075 1.00 84.69 113 LYS A N 1
ATOM 890 C CA . LYS A 1 113 ? 21.947 -9.583 -54.344 1.00 84.69 113 LYS A CA 1
ATOM 891 C C . LYS A 1 113 ? 22.215 -11.064 -54.056 1.00 84.69 113 LYS A C 1
ATOM 893 O O . LYS A 1 113 ? 22.883 -11.719 -54.854 1.00 84.69 113 LYS A O 1
ATOM 898 N N . LYS A 1 114 ? 21.672 -11.608 -52.959 1.00 84.31 114 LYS A N 1
ATOM 899 C CA . LYS A 1 114 ? 21.768 -13.044 -52.637 1.00 84.31 114 LYS A CA 1
ATOM 900 C C . LYS A 1 114 ? 21.055 -13.918 -53.670 1.00 84.31 114 LYS A C 1
ATOM 902 O O . LYS A 1 114 ? 21.627 -14.911 -54.110 1.00 84.31 114 LYS A O 1
ATOM 907 N N . GLU A 1 115 ? 19.848 -13.541 -54.083 1.00 86.38 115 GLU A N 1
ATOM 908 C CA . GLU A 1 115 ? 19.084 -14.265 -55.108 1.00 86.38 115 GLU A CA 1
ATOM 909 C C . GLU A 1 115 ? 19.813 -14.259 -56.464 1.00 86.38 115 GLU A C 1
ATOM 911 O O . GLU A 1 115 ? 19.929 -15.305 -57.102 1.00 86.38 115 GLU A O 1
ATOM 916 N N . ALA A 1 116 ? 20.392 -13.125 -56.872 1.00 83.69 116 ALA A N 1
ATOM 917 C CA . ALA A 1 116 ? 21.182 -13.025 -58.101 1.00 83.69 116 ALA A CA 1
ATOM 918 C C . ALA A 1 116 ? 22.475 -13.860 -58.049 1.00 83.69 116 ALA A C 1
ATOM 920 O O . ALA A 1 116 ? 22.829 -14.515 -59.029 1.00 83.69 116 ALA A O 1
ATOM 921 N N . ALA A 1 117 ? 23.168 -13.880 -56.905 1.00 81.56 117 ALA A N 1
ATOM 922 C CA . ALA A 1 117 ? 24.350 -14.721 -56.712 1.00 81.56 117 ALA A CA 1
ATOM 923 C C . ALA A 1 117 ? 24.005 -16.220 -56.726 1.00 81.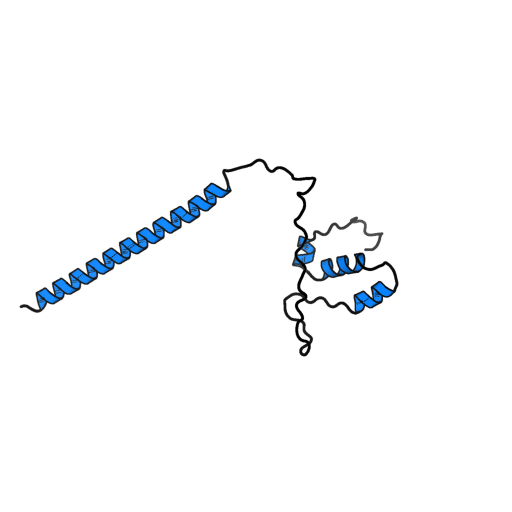56 117 ALA A C 1
ATOM 925 O O . ALA A 1 117 ? 24.775 -17.021 -57.256 1.00 81.56 117 ALA A O 1
ATOM 926 N N . SER A 1 118 ? 22.844 -16.596 -56.178 1.00 82.38 118 SER A N 1
ATOM 927 C CA . SER A 1 118 ? 22.342 -17.972 -56.223 1.00 82.38 118 SER A CA 1
ATOM 928 C C . SER A 1 118 ? 22.040 -18.407 -57.658 1.00 82.38 118 SER A C 1
ATOM 930 O O . SER A 1 118 ? 22.535 -19.444 -58.090 1.00 82.38 118 SER A O 1
ATOM 932 N N . LYS A 1 119 ? 21.327 -17.575 -58.433 1.00 81.31 119 LYS A N 1
ATOM 933 C CA . LYS A 1 119 ? 21.033 -17.846 -59.852 1.00 81.31 119 LYS A CA 1
ATOM 934 C C . LYS A 1 119 ? 22.308 -18.037 -60.673 1.00 81.31 119 LYS A C 1
ATOM 936 O O . LYS A 1 119 ? 22.461 -19.076 -61.296 1.00 81.31 119 LYS A O 1
ATOM 941 N N . ARG A 1 120 ? 23.292 -17.139 -60.536 1.00 78.69 120 ARG A N 1
ATOM 942 C CA . ARG A 1 120 ? 24.595 -17.282 -61.214 1.00 78.69 120 ARG A CA 1
ATOM 943 C C . ARG A 1 120 ? 25.321 -18.584 -60.866 1.00 78.69 120 ARG A C 1
ATOM 945 O O . ARG A 1 120 ? 25.934 -19.182 -61.740 1.00 78.69 120 ARG A O 1
ATOM 952 N N . LYS A 1 121 ? 25.264 -19.039 -59.608 1.00 78.56 121 LYS A N 1
ATOM 953 C CA . LYS A 1 121 ? 25.848 -20.334 -59.218 1.00 78.56 121 LYS A CA 1
ATOM 954 C C . LYS A 1 121 ? 25.118 -21.514 -59.857 1.00 78.56 121 LYS A C 1
ATOM 956 O O . LYS A 1 121 ? 25.773 -22.484 -60.222 1.00 78.56 121 LYS A O 1
ATOM 961 N N . VAL A 1 122 ? 23.794 -21.440 -59.982 1.00 78.56 122 VAL A N 1
ATOM 962 C CA . VAL A 1 122 ? 22.994 -22.468 -60.664 1.00 78.56 122 VAL A CA 1
ATOM 963 C C . VAL A 1 122 ? 23.320 -22.491 -62.157 1.00 78.56 122 VAL A C 1
ATOM 965 O O . VAL A 1 122 ? 23.601 -23.564 -62.681 1.00 78.56 122 VAL A O 1
ATOM 968 N N . ASP A 1 123 ? 23.394 -21.327 -62.804 1.00 79.88 123 ASP A N 1
ATOM 969 C CA . ASP A 1 123 ? 23.711 -21.208 -64.232 1.00 79.88 123 ASP A CA 1
ATOM 970 C C . ASP A 1 123 ? 25.136 -21.706 -64.540 1.00 79.88 123 ASP A C 1
ATOM 972 O O . ASP A 1 123 ? 25.341 -22.462 -65.487 1.00 79.88 123 ASP A O 1
ATOM 976 N N . MET A 1 124 ? 26.126 -21.372 -63.698 1.00 72.31 124 MET A N 1
ATOM 977 C CA . MET A 1 124 ? 27.494 -21.895 -63.846 1.00 72.31 124 MET A CA 1
ATOM 978 C C . MET A 1 124 ? 27.585 -23.407 -63.606 1.00 72.31 124 MET A C 1
ATOM 980 O O . MET A 1 124 ? 28.354 -24.081 -64.288 1.00 72.31 124 MET A O 1
ATOM 984 N N . LYS A 1 125 ? 26.797 -23.957 -62.670 1.00 74.00 125 LYS A N 1
ATOM 985 C CA . LYS A 1 125 ? 26.734 -25.408 -62.428 1.00 74.00 125 LYS A CA 1
ATOM 986 C C . LYS A 1 125 ? 26.032 -26.152 -63.572 1.00 74.00 125 LYS A C 1
ATOM 988 O O . LYS A 1 125 ? 26.401 -27.282 -63.872 1.00 74.00 125 LYS A O 1
ATOM 993 N N . ALA A 1 126 ? 25.040 -25.529 -64.210 1.00 71.25 126 ALA A N 1
ATOM 994 C CA . ALA A 1 126 ? 24.392 -26.067 -65.403 1.00 71.25 126 ALA A CA 1
ATOM 995 C C . ALA A 1 126 ? 25.347 -26.066 -66.611 1.00 71.25 126 ALA A C 1
ATOM 997 O O . ALA A 1 126 ? 25.401 -27.053 -67.339 1.00 71.25 126 ALA A O 1
ATOM 998 N N . ALA A 1 127 ? 26.155 -25.012 -66.773 1.00 68.88 127 ALA A N 1
ATOM 999 C CA . ALA A 1 127 ? 27.167 -24.931 -67.827 1.00 68.88 127 ALA A CA 1
ATOM 1000 C C . ALA A 1 127 ? 28.298 -25.965 -67.653 1.00 68.88 127 ALA A C 1
ATOM 1002 O O . ALA A 1 127 ? 28.765 -26.526 -68.638 1.00 68.88 127 ALA A O 1
ATOM 1003 N N . SER A 1 128 ? 28.703 -26.278 -66.414 1.00 66.38 128 SER A N 1
ATOM 1004 C CA . SER A 1 128 ? 29.735 -27.294 -66.145 1.00 66.38 128 SER A CA 1
ATOM 1005 C C . SER A 1 128 ? 29.259 -28.746 -66.287 1.00 66.38 128 SER A C 1
ATOM 1007 O O . SER A 1 128 ? 30.075 -29.649 -66.171 1.00 66.38 128 SER A O 1
ATOM 1009 N N . ALA A 1 129 ? 27.956 -28.990 -66.460 1.00 64.56 129 ALA A N 1
ATOM 1010 C CA . ALA A 1 129 ? 27.383 -30.332 -66.618 1.00 64.56 129 ALA A CA 1
ATOM 1011 C C . ALA A 1 129 ? 27.142 -30.722 -68.092 1.00 64.56 129 ALA A C 1
ATOM 1013 O O . ALA A 1 129 ? 26.644 -31.811 -68.360 1.00 64.56 129 ALA A O 1
ATOM 1014 N N . GLN A 1 130 ? 27.453 -29.823 -69.033 1.00 60.31 130 GLN A N 1
ATOM 1015 C CA . GLN A 1 130 ? 27.292 -30.021 -70.481 1.00 60.31 130 GLN A CA 1
ATOM 1016 C C . GLN A 1 130 ? 28.631 -30.235 -71.213 1.00 60.31 130 GLN A C 1
ATOM 1018 O O . GLN A 1 130 ? 28.661 -30.223 -72.441 1.00 60.31 130 GLN A O 1
ATOM 1023 N N . THR A 1 131 ? 29.730 -30.407 -70.471 1.00 54.09 131 THR A N 1
ATOM 1024 C CA . THR A 1 131 ? 31.057 -30.795 -70.989 1.00 54.09 131 THR A CA 1
ATOM 1025 C C . THR A 1 131 ? 31.426 -32.150 -70.412 1.00 54.09 131 THR A C 1
ATOM 1027 O O . THR A 1 131 ? 31.976 -32.973 -71.171 1.00 54.09 131 THR A O 1
#

pLDDT: mean 79.02, std 14.22, range [48.44, 96.0]

InterPro domains:
  IPR005822 Large ribosomal subunit protein uL13 [PF00572] (7-56)
  IPR036899 Large ribosomal subunit protein uL13 superfamily [G3DSA:3.90.1180.10] (2-91)
  IPR036899 Large ribosomal subunit protein uL13 superfamily [SSF52161] (8-66)

Radius of gyration: 32.3 Å; chains: 1; bounding box: 49×58×89 Å

Organism: Perkinsus marinus (strain ATCC 50983 / TXsc) (NCBI:txid423536)

Sequence (131 aa):
MRADDPLGAKIVTAKHLMFHNPALPLNLCIRRMLPSTLIRTVMTRRLFIYPGAIHPHWNIPQVVVPRPNPPPVSDPVFTVTRPLNDTSASVRERRATGTRTKLLQAAESNRRKKEAASKRKVDMKAASAQT

Foldseek 3Di:
DPPPDPVDDDDDDPVNCCVPPVVVVVLVVLLVVDDPDPVSVVVSVVDDDDPDDDDPPPPDDDDDDDDDDDDDPDPPPDDPPDPPPVPPVVVVVVVVVVVVVVVVVVVVVVVVVVVVVVVVVVVVVVVVVVD